Protein AF-A0A8T2P9Y1-F1 (afdb_monomer_lite)

Structure (mmCIF, N/CA/C/O backbone):
data_AF-A0A8T2P9Y1-F1
#
_entry.id   AF-A0A8T2P9Y1-F1
#
loop_
_atom_site.group_PDB
_atom_site.id
_atom_site.type_symbol
_atom_site.label_atom_id
_atom_site.label_alt_id
_atom_site.label_comp_id
_atom_site.label_asym_id
_atom_site.label_entity_id
_atom_site.label_seq_id
_atom_site.pdbx_PDB_ins_code
_atom_site.Cartn_x
_atom_site.Cartn_y
_atom_site.Cartn_z
_atom_site.occupancy
_atom_site.B_iso_or_equiv
_atom_site.auth_seq_id
_atom_site.auth_comp_id
_atom_site.auth_asym_id
_atom_site.auth_atom_id
_atom_site.pdbx_PDB_model_num
ATOM 1 N N . MET A 1 1 ? -17.406 -9.845 -26.460 1.00 36.09 1 MET A N 1
ATOM 2 C CA . MET A 1 1 ? -16.149 -9.136 -26.801 1.00 36.09 1 MET A CA 1
ATOM 3 C C . MET A 1 1 ? -15.670 -8.291 -25.608 1.00 36.09 1 MET A C 1
ATOM 5 O O . MET A 1 1 ? -15.548 -7.086 -25.748 1.00 36.09 1 MET A O 1
ATOM 9 N N . TRP A 1 2 ? -15.415 -8.880 -24.427 1.00 42.03 2 TRP A N 1
ATOM 10 C CA . TRP A 1 2 ? -15.102 -8.113 -23.194 1.00 42.03 2 TRP A CA 1
ATOM 11 C C . TRP A 1 2 ? -13.745 -8.466 -22.543 1.00 42.03 2 TRP A C 1
ATOM 13 O O . TRP A 1 2 ? -13.446 -8.001 -21.454 1.00 42.03 2 TRP A O 1
ATOM 23 N N . ASN A 1 3 ? -12.874 -9.226 -23.221 1.00 48.53 3 ASN A N 1
ATOM 24 C CA . ASN A 1 3 ? -11.595 -9.699 -22.656 1.00 48.53 3 ASN A CA 1
ATOM 25 C C . ASN A 1 3 ? -10.395 -8.737 -22.832 1.00 48.53 3 ASN A C 1
ATOM 27 O O . ASN A 1 3 ? -9.266 -9.117 -22.530 1.00 48.53 3 ASN A O 1
ATOM 31 N N . GLN A 1 4 ? -10.595 -7.502 -23.313 1.00 58.19 4 GLN A N 1
ATOM 32 C CA . GLN A 1 4 ? -9.481 -6.569 -23.568 1.00 58.19 4 GLN A CA 1
ATOM 33 C C . GLN A 1 4 ? -9.064 -5.713 -22.363 1.00 58.19 4 GLN A C 1
ATOM 35 O O . GLN A 1 4 ? -7.916 -5.284 -22.314 1.00 58.19 4 GLN A O 1
ATOM 40 N N . VAL A 1 5 ? -9.934 -5.492 -21.370 1.00 61.53 5 VAL A N 1
ATOM 41 C CA . VAL A 1 5 ? -9.634 -4.580 -20.241 1.00 61.53 5 VAL A CA 1
ATOM 42 C C . VAL A 1 5 ? -8.465 -5.045 -19.366 1.00 61.53 5 VAL A C 1
ATOM 44 O O . VAL A 1 5 ? -7.765 -4.218 -18.791 1.00 61.53 5 VAL A O 1
ATOM 47 N N . ASN A 1 6 ? -8.215 -6.356 -19.328 1.00 65.25 6 ASN A N 1
ATOM 48 C CA . ASN A 1 6 ? -7.111 -6.972 -18.589 1.00 65.25 6 ASN A CA 1
ATOM 49 C C . ASN A 1 6 ? -5.979 -7.452 -19.506 1.00 65.25 6 ASN A C 1
ATOM 51 O O . ASN A 1 6 ? -5.103 -8.179 -19.046 1.00 65.25 6 ASN A O 1
ATOM 55 N N . SER A 1 7 ? -6.005 -7.110 -20.801 1.00 64.12 7 SER A N 1
ATOM 56 C CA . SER A 1 7 ? -4.943 -7.531 -21.717 1.00 64.12 7 SER A CA 1
ATOM 57 C C . SER A 1 7 ? -3.624 -6.875 -21.294 1.00 64.12 7 SER A C 1
ATOM 59 O O . SER A 1 7 ? -3.546 -5.643 -21.306 1.00 64.12 7 SER A O 1
ATOM 61 N N . PRO A 1 8 ? -2.610 -7.662 -20.889 1.00 66.19 8 PRO A N 1
ATOM 62 C CA . PRO A 1 8 ? -1.320 -7.106 -20.523 1.00 66.19 8 PRO A CA 1
ATOM 63 C C . PRO A 1 8 ? -0.671 -6.445 -21.742 1.00 66.19 8 PRO A C 1
ATOM 65 O O . PRO A 1 8 ? -0.750 -6.963 -22.859 1.00 66.19 8 PRO A O 1
ATOM 68 N N . THR A 1 9 ? -0.008 -5.313 -21.529 1.00 65.31 9 THR A N 1
ATOM 69 C CA . THR A 1 9 ? 0.899 -4.715 -22.507 1.00 65.31 9 THR A CA 1
ATOM 70 C C . THR A 1 9 ? 2.121 -5.617 -22.709 1.00 65.31 9 THR A C 1
ATOM 72 O O . THR A 1 9 ? 2.305 -6.623 -22.017 1.00 65.31 9 THR A O 1
ATOM 75 N N . VAL A 1 10 ? 2.990 -5.251 -23.654 1.00 63.22 10 VAL A N 1
ATOM 76 C CA . VAL A 1 10 ? 4.263 -5.952 -23.908 1.00 63.22 10 VAL A CA 1
ATOM 77 C C . VAL A 1 10 ? 5.110 -6.067 -22.627 1.00 63.22 10 VAL A C 1
ATOM 79 O O . VAL A 1 10 ? 5.769 -7.083 -22.416 1.00 63.22 10 VAL A O 1
ATOM 82 N N . ASP A 1 11 ? 4.985 -5.090 -21.724 1.00 60.88 11 ASP A N 1
ATOM 83 C CA . ASP A 1 11 ? 5.666 -5.026 -20.424 1.00 60.88 11 ASP A CA 1
ATOM 84 C C . ASP A 1 11 ? 4.900 -5.730 -19.286 1.00 60.88 11 ASP A C 1
ATOM 86 O O . ASP A 1 11 ? 5.249 -5.607 -18.115 1.00 60.88 11 ASP A O 1
ATOM 90 N N . ARG A 1 12 ? 3.844 -6.488 -19.615 1.00 65.88 12 ARG A N 1
ATOM 91 C CA . ARG A 1 12 ? 2.920 -7.148 -18.673 1.00 65.88 12 ARG A CA 1
ATOM 92 C C . ARG A 1 12 ? 2.113 -6.204 -17.777 1.00 65.88 12 ARG A C 1
ATOM 94 O O . ARG A 1 12 ? 1.456 -6.667 -16.840 1.00 65.88 12 ARG A O 1
ATOM 101 N N . ASP A 1 13 ? 2.111 -4.911 -18.081 1.00 69.62 13 ASP A N 1
ATOM 102 C CA . ASP A 1 13 ? 1.284 -3.925 -17.395 1.00 69.62 13 ASP A CA 1
ATOM 103 C C . ASP A 1 13 ? -0.167 -4.014 -17.855 1.00 69.62 13 ASP A C 1
ATOM 105 O O . ASP A 1 13 ? -0.458 -4.205 -19.031 1.00 69.62 13 ASP A O 1
ATOM 109 N N . THR A 1 14 ? -1.104 -3.853 -16.928 1.00 77.69 14 THR A N 1
ATOM 110 C CA . THR A 1 14 ? -2.521 -3.731 -17.280 1.00 77.69 14 THR A CA 1
ATOM 111 C C . THR A 1 14 ? -2.867 -2.253 -17.473 1.00 77.69 14 THR A C 1
ATOM 113 O O . THR A 1 14 ? -2.232 -1.381 -16.872 1.00 77.69 14 THR A O 1
ATOM 116 N N . PRO A 1 15 ? -3.911 -1.919 -18.252 1.00 79.19 15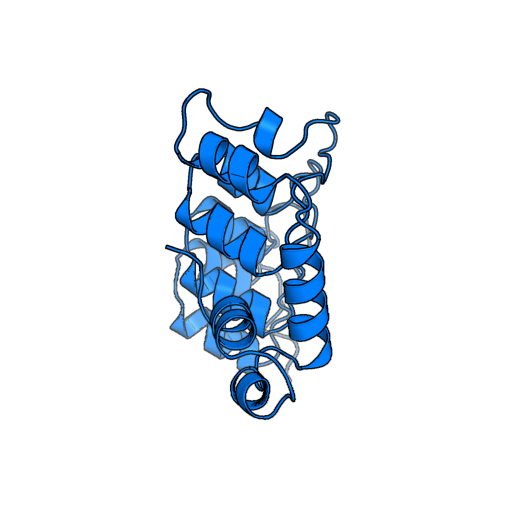 PRO A N 1
ATOM 117 C CA . PRO A 1 15 ? -4.426 -0.550 -18.310 1.00 79.19 15 PRO A CA 1
ATOM 118 C C . PRO A 1 15 ? -4.687 0.035 -16.911 1.00 79.19 15 PRO A C 1
ATOM 120 O O . PRO A 1 15 ? -4.435 1.216 -16.668 1.00 79.19 15 PRO A O 1
ATOM 123 N N . LEU A 1 16 ? -5.127 -0.816 -15.975 1.00 83.44 16 LEU A N 1
ATOM 124 C CA . LEU A 1 16 ? -5.350 -0.459 -14.579 1.00 83.44 16 LEU A CA 1
ATOM 125 C C . LEU A 1 16 ? -4.040 -0.139 -13.847 1.00 83.44 16 LEU A C 1
ATOM 127 O O . LEU A 1 16 ? -3.964 0.902 -13.197 1.00 83.44 16 LEU A O 1
ATOM 131 N N . SER A 1 17 ? -2.993 -0.963 -13.986 1.00 81.19 17 SER A N 1
ATOM 132 C CA . SER A 1 17 ? -1.695 -0.694 -13.348 1.00 81.19 17 SER A CA 1
ATOM 133 C C . SER A 1 17 ? -1.077 0.613 -13.843 1.00 81.19 17 SER A C 1
ATOM 135 O O . SER A 1 17 ? -0.566 1.391 -13.036 1.00 81.19 17 SER A O 1
ATOM 137 N N . HIS A 1 18 ? -1.211 0.921 -15.136 1.00 83.81 18 HIS A N 1
ATOM 138 C CA . HIS A 1 18 ? -0.709 2.171 -15.705 1.00 83.81 18 HIS A CA 1
ATOM 139 C C . HIS A 1 18 ? -1.507 3.398 -15.231 1.00 83.81 18 HIS A C 1
ATOM 141 O O . HIS A 1 18 ? -0.924 4.440 -14.926 1.00 83.81 18 HIS A O 1
ATOM 147 N N . ALA A 1 19 ? -2.835 3.281 -15.117 1.00 86.69 19 ALA A N 1
ATOM 148 C CA . ALA A 1 19 ? -3.678 4.336 -14.553 1.00 86.69 19 ALA A CA 1
ATOM 149 C C . ALA A 1 19 ? -3.337 4.607 -13.077 1.00 86.69 19 ALA A C 1
ATOM 151 O O . ALA A 1 19 ? -3.236 5.768 -12.673 1.00 86.69 19 ALA A O 1
ATOM 152 N N . CYS A 1 20 ? -3.088 3.549 -12.299 1.00 86.50 20 CYS A N 1
ATOM 153 C CA . CYS A 1 20 ? -2.640 3.640 -10.912 1.00 86.50 20 CYS A CA 1
ATOM 154 C C . CYS A 1 20 ? -1.254 4.275 -10.792 1.00 86.50 20 CYS A C 1
ATOM 156 O O . CYS A 1 20 ? -1.082 5.148 -9.951 1.00 86.50 20 CYS A O 1
ATOM 158 N N . ALA A 1 21 ? -0.300 3.916 -11.657 1.00 84.62 21 ALA A N 1
ATOM 159 C CA . ALA A 1 21 ? 1.046 4.496 -11.673 1.00 84.62 21 ALA A CA 1
ATOM 160 C C . ALA A 1 21 ? 1.066 5.996 -12.023 1.00 84.62 21 ALA A C 1
ATOM 162 O O . ALA A 1 21 ? 2.006 6.700 -11.659 1.00 84.62 21 ALA A O 1
ATOM 163 N N . ARG A 1 22 ? 0.048 6.493 -12.742 1.00 86.88 22 ARG A N 1
ATOM 164 C CA . ARG A 1 22 ? -0.103 7.921 -13.079 1.00 86.88 22 ARG A CA 1
ATOM 165 C C . ARG A 1 22 ? -1.071 8.682 -12.171 1.00 86.88 22 ARG A C 1
ATOM 167 O O . ARG A 1 22 ? -1.266 9.878 -12.366 1.00 86.88 22 ARG A O 1
ATOM 174 N N . GLY A 1 23 ? -1.716 8.007 -11.219 1.00 85.44 23 GLY A N 1
ATOM 175 C CA . GLY A 1 23 ? -2.674 8.633 -10.307 1.00 85.44 23 GLY A CA 1
ATOM 176 C C . GLY A 1 23 ? -3.983 9.069 -10.976 1.00 85.44 23 GLY A C 1
ATOM 177 O O . GLY A 1 23 ? -4.685 9.940 -10.462 1.00 85.44 23 GLY A O 1
ATOM 178 N N . HIS A 1 24 ? -4.330 8.492 -12.130 1.00 89.81 24 HIS A N 1
ATOM 179 C CA . HIS A 1 24 ? -5.531 8.852 -12.882 1.00 89.81 24 HIS A CA 1
ATOM 180 C C . HIS A 1 24 ? -6.783 8.206 -12.270 1.00 89.81 24 HIS A C 1
ATOM 182 O O . HIS A 1 24 ? -7.314 7.233 -12.806 1.00 89.81 24 HIS A O 1
ATOM 188 N N . LEU A 1 25 ? -7.283 8.768 -11.165 1.00 87.75 25 LEU A N 1
ATOM 189 C CA . LEU A 1 25 ? -8.426 8.230 -10.414 1.00 87.75 25 LEU A CA 1
ATOM 190 C C . LEU A 1 25 ? -9.642 7.918 -11.300 1.00 87.75 25 LEU A C 1
ATOM 192 O O . LEU A 1 25 ? -10.195 6.829 -11.204 1.00 87.75 25 LEU A O 1
ATOM 196 N N . ASN A 1 26 ? -10.023 8.834 -12.196 1.00 87.50 26 ASN A N 1
ATOM 197 C CA . ASN A 1 26 ? -11.172 8.636 -13.089 1.00 87.50 26 ASN A CA 1
ATOM 198 C C . ASN A 1 26 ? -10.977 7.448 -14.041 1.00 87.50 26 ASN A C 1
ATOM 200 O O . ASN A 1 26 ? -11.932 6.758 -14.373 1.00 87.50 26 ASN A O 1
ATOM 204 N N . CYS A 1 27 ? -9.743 7.196 -14.484 1.00 85.88 27 CYS A N 1
ATOM 205 C CA . CYS A 1 27 ? -9.442 6.028 -15.306 1.00 85.88 27 CYS A CA 1
ATOM 206 C C . CYS A 1 27 ? -9.493 4.749 -14.465 1.00 85.88 27 CYS A C 1
ATOM 208 O O . CYS A 1 27 ? -10.038 3.753 -14.924 1.00 85.88 27 CYS A O 1
ATOM 210 N N . VAL A 1 28 ? -8.969 4.783 -13.236 1.00 85.69 28 VAL A N 1
ATOM 211 C CA . VAL A 1 28 ? -9.001 3.648 -12.300 1.00 85.69 28 VAL A CA 1
ATOM 212 C C . VAL A 1 28 ? -10.441 3.238 -11.994 1.00 85.69 28 VAL A C 1
ATOM 214 O O . VAL A 1 28 ? -10.781 2.067 -12.135 1.00 85.69 28 VAL A O 1
ATOM 217 N N . THR A 1 29 ? -11.311 4.186 -11.641 1.00 85.75 29 THR A N 1
ATOM 218 C CA . THR A 1 29 ? -12.720 3.895 -11.334 1.00 85.75 29 THR A CA 1
ATOM 219 C C . THR A 1 29 ? -13.463 3.337 -12.542 1.00 85.75 29 THR A C 1
ATOM 221 O O . THR A 1 29 ? -14.177 2.347 -12.408 1.00 85.75 29 THR A O 1
ATOM 224 N N . LEU A 1 30 ? -13.254 3.917 -13.725 1.00 85.44 30 LEU A N 1
ATOM 225 C CA . LEU A 1 30 ? -13.903 3.481 -14.960 1.00 85.44 30 LEU A CA 1
ATOM 226 C C . LEU A 1 30 ? -13.427 2.078 -15.374 1.00 85.44 30 LEU A C 1
ATOM 228 O O . LEU A 1 30 ? -14.238 1.224 -15.719 1.00 85.44 30 LEU A O 1
ATOM 232 N N . LEU A 1 31 ? -12.129 1.791 -15.261 1.00 84.44 31 LEU A N 1
ATOM 233 C CA . LEU A 1 31 ? -11.584 0.459 -15.535 1.00 84.44 31 LEU A CA 1
ATOM 234 C C . LEU A 1 31 ? -12.141 -0.593 -14.567 1.00 84.44 31 LEU A C 1
ATOM 236 O O . LEU A 1 31 ? -12.561 -1.659 -15.013 1.00 84.44 31 LEU A O 1
ATOM 240 N N . LEU A 1 32 ? -12.212 -0.285 -13.269 1.00 82.81 32 LEU A N 1
ATOM 241 C CA . LEU A 1 32 ? -12.792 -1.184 -12.265 1.00 82.81 32 LEU A CA 1
ATOM 242 C C . LEU A 1 32 ? -14.288 -1.437 -12.525 1.00 82.81 32 LEU A C 1
ATOM 244 O O . LEU A 1 32 ? -14.730 -2.582 -12.477 1.00 82.81 32 LEU A O 1
ATOM 248 N N . GLN A 1 33 ? -15.054 -0.404 -12.899 1.00 83.06 33 GLN A N 1
ATOM 249 C CA . GLN A 1 33 ? -16.468 -0.537 -13.286 1.00 83.06 33 GLN A CA 1
ATOM 250 C C . GLN A 1 33 ? -16.673 -1.439 -14.511 1.00 83.06 33 GLN A C 1
ATOM 252 O O . GLN A 1 33 ? -17.675 -2.146 -14.597 1.00 83.06 33 GLN A O 1
ATOM 257 N N . HIS A 1 34 ? -15.722 -1.443 -15.445 1.00 81.19 34 HIS A N 1
ATOM 258 C CA . HIS A 1 34 ? -15.753 -2.280 -16.644 1.00 81.19 34 HIS A CA 1
ATOM 259 C C . HIS A 1 34 ? -15.124 -3.673 -16.450 1.00 81.19 34 HIS A C 1
ATOM 261 O O . HIS A 1 34 ? -14.871 -4.374 -17.431 1.00 81.19 34 HIS A O 1
ATOM 267 N N . GLY A 1 35 ? -14.906 -4.105 -15.202 1.00 74.12 35 GLY A N 1
ATOM 268 C CA . GLY A 1 35 ? -14.446 -5.459 -14.882 1.00 74.12 35 GLY A CA 1
ATOM 269 C C . GLY A 1 35 ? -12.930 -5.647 -14.950 1.00 74.12 35 GLY A C 1
ATOM 270 O O . GLY A 1 35 ? -12.459 -6.780 -15.099 1.00 74.12 35 GLY A O 1
ATOM 271 N N . ALA A 1 36 ? -12.150 -4.565 -14.854 1.00 77.12 36 ALA A N 1
ATOM 272 C CA . ALA A 1 36 ? -10.715 -4.693 -14.642 1.00 77.12 36 ALA A CA 1
ATOM 273 C C . ALA A 1 36 ? -10.449 -5.377 -13.298 1.00 77.12 36 ALA A C 1
ATOM 275 O O . ALA A 1 36 ? -11.049 -5.031 -12.279 1.00 77.12 36 ALA A O 1
ATOM 276 N N . THR A 1 37 ? -9.547 -6.354 -13.284 1.00 73.56 37 THR A N 1
ATOM 277 C CA . THR A 1 37 ? -9.216 -7.059 -12.049 1.00 73.56 37 THR A CA 1
ATOM 278 C C . THR A 1 37 ? -8.331 -6.170 -11.176 1.00 73.56 37 THR A C 1
ATOM 280 O O . THR A 1 37 ? -7.247 -5.794 -11.623 1.00 73.56 37 THR A O 1
ATOM 283 N N . PRO A 1 38 ? -8.722 -5.866 -9.923 1.00 69.06 38 PRO A N 1
ATOM 284 C CA . PRO A 1 38 ? -7.890 -5.077 -9.009 1.00 69.06 38 PRO A CA 1
ATOM 285 C C . PRO A 1 38 ? -6.609 -5.819 -8.596 1.00 69.06 38 PRO A C 1
ATOM 287 O O . PRO A 1 38 ? -5.647 -5.210 -8.130 1.00 69.06 38 PRO A O 1
ATOM 290 N N . HIS A 1 39 ? -6.597 -7.138 -8.791 1.00 67.75 39 HIS A N 1
ATOM 291 C CA . HIS A 1 39 ? -5.462 -8.012 -8.555 1.00 67.75 39 HIS A CA 1
ATOM 292 C C . HIS A 1 39 ? -4.476 -7.923 -9.725 1.00 67.75 39 HIS A C 1
ATOM 294 O O . HIS A 1 39 ? -4.846 -8.113 -10.885 1.00 67.75 39 HIS A O 1
ATOM 300 N N . GLY A 1 40 ? -3.214 -7.631 -9.410 1.00 60.22 40 GLY A N 1
ATOM 301 C CA . GLY A 1 40 ? -2.117 -7.655 -10.371 1.00 60.22 40 GLY A CA 1
ATOM 302 C C . GLY A 1 40 ? -1.824 -9.056 -10.889 1.00 60.22 40 GLY A C 1
ATOM 303 O O . GLY A 1 40 ? -1.999 -10.043 -10.180 1.00 60.22 40 GLY A O 1
ATOM 304 N N . THR A 1 41 ? -1.329 -9.142 -12.120 1.00 58.91 41 THR A N 1
ATOM 305 C CA . THR A 1 41 ? -0.943 -10.415 -12.738 1.00 58.91 41 THR A CA 1
ATOM 306 C C . THR A 1 41 ? 0.470 -10.855 -12.338 1.00 58.91 41 THR A C 1
ATOM 308 O O . THR A 1 41 ? 0.709 -12.059 -12.282 1.00 58.91 41 THR A O 1
ATOM 311 N N . THR A 1 42 ? 1.393 -9.927 -12.019 1.00 53.38 42 THR A N 1
ATOM 312 C CA . THR A 1 42 ? 2.772 -10.232 -11.572 1.00 53.38 42 THR A CA 1
ATOM 313 C C . THR A 1 42 ? 3.458 -9.095 -10.789 1.00 53.38 42 THR A C 1
ATOM 315 O O . THR A 1 42 ? 3.226 -7.920 -11.043 1.00 53.38 42 THR A O 1
ATOM 318 N N . ASP A 1 43 ? 4.370 -9.473 -9.890 1.00 55.34 43 ASP A N 1
ATOM 319 C CA . ASP A 1 43 ? 5.541 -8.779 -9.313 1.00 55.34 43 ASP A CA 1
ATOM 320 C C . ASP A 1 43 ? 5.514 -7.245 -9.137 1.00 55.34 43 ASP A C 1
ATOM 322 O O . ASP A 1 43 ? 5.456 -6.776 -8.006 1.00 55.34 43 ASP A O 1
ATOM 326 N N . TYR A 1 44 ? 5.591 -6.467 -10.223 1.00 55.25 44 TYR A N 1
ATOM 327 C CA . TYR A 1 44 ? 5.643 -4.991 -10.228 1.00 55.25 44 TYR A CA 1
ATOM 328 C C . TYR A 1 44 ? 4.502 -4.347 -11.023 1.00 55.25 44 TYR A C 1
ATOM 330 O O . TYR A 1 44 ? 4.387 -3.127 -11.074 1.00 55.25 44 TYR A O 1
ATOM 338 N N . THR A 1 45 ? 3.632 -5.152 -11.623 1.00 62.50 45 THR A N 1
ATOM 339 C CA . THR A 1 45 ? 2.484 -4.696 -12.413 1.00 62.50 45 THR A CA 1
ATOM 340 C C . THR A 1 45 ? 1.205 -4.684 -11.579 1.00 62.50 45 THR A C 1
ATOM 342 O O . THR A 1 45 ? 0.115 -4.446 -12.096 1.00 62.50 45 THR A O 1
ATOM 345 N N . SER A 1 46 ? 1.319 -4.924 -10.266 1.00 78.06 46 SER A N 1
ATOM 346 C CA . SER A 1 46 ? 0.178 -4.861 -9.364 1.00 78.06 46 SER A CA 1
ATOM 347 C C . SER A 1 46 ? -0.312 -3.420 -9.208 1.00 78.06 46 SER A C 1
ATOM 349 O O . SER A 1 46 ? 0.467 -2.557 -8.786 1.00 78.06 46 SER A O 1
ATOM 351 N N . PRO A 1 47 ? -1.593 -3.135 -9.516 1.00 81.38 47 PRO A N 1
ATOM 352 C CA . PRO A 1 47 ? -2.149 -1.789 -9.415 1.00 81.38 47 PRO A CA 1
ATOM 353 C C . PRO A 1 47 ? -1.965 -1.169 -8.026 1.00 81.38 47 PRO A C 1
ATOM 355 O O . PRO A 1 47 ? -1.648 0.016 -7.919 1.00 81.38 47 PRO A O 1
ATOM 358 N N . ILE A 1 48 ? -2.098 -1.977 -6.965 1.00 85.62 48 ILE A N 1
ATOM 359 C CA . ILE A 1 48 ? -1.973 -1.514 -5.578 1.00 85.62 48 ILE A CA 1
ATOM 360 C C . ILE A 1 48 ? -0.530 -1.122 -5.233 1.00 85.62 48 ILE A C 1
ATOM 362 O O . ILE A 1 48 ? -0.310 -0.086 -4.609 1.00 85.62 48 ILE A O 1
ATOM 366 N N . HIS A 1 49 ? 0.462 -1.883 -5.710 1.00 85.12 49 HIS A N 1
ATOM 367 C CA . HIS A 1 49 ? 1.880 -1.562 -5.523 1.00 85.12 49 HIS A CA 1
ATOM 368 C C . HIS A 1 49 ? 2.305 -0.355 -6.353 1.00 85.12 49 HIS A C 1
ATOM 370 O O . HIS A 1 49 ? 3.069 0.462 -5.857 1.00 85.12 49 HIS A O 1
ATOM 376 N N . GLN A 1 50 ? 1.791 -0.199 -7.576 1.00 85.69 50 GLN A N 1
ATOM 377 C CA . GLN A 1 50 ? 2.057 0.980 -8.409 1.00 85.69 50 GLN A CA 1
ATOM 378 C C . GLN A 1 50 ? 1.465 2.255 -7.796 1.00 85.69 50 GLN A C 1
ATOM 380 O O . GLN A 1 50 ? 2.145 3.279 -7.715 1.00 85.69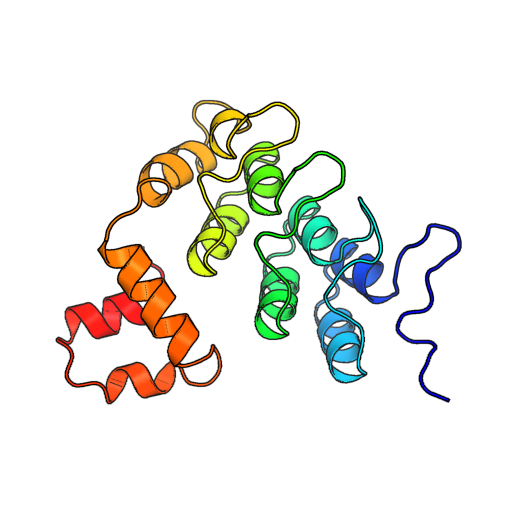 50 GLN A O 1
ATOM 385 N N . ALA A 1 51 ? 0.228 2.185 -7.293 1.00 87.31 51 ALA A N 1
ATOM 386 C CA . ALA A 1 51 ? -0.382 3.292 -6.562 1.00 87.31 51 ALA A CA 1
ATOM 387 C C . ALA A 1 51 ? 0.405 3.626 -5.281 1.00 87.31 51 ALA A C 1
ATOM 389 O O . ALA A 1 51 ? 0.662 4.800 -5.018 1.00 87.31 51 ALA A O 1
ATOM 390 N N . ALA A 1 52 ? 0.835 2.611 -4.522 1.00 86.94 52 ALA A N 1
ATOM 391 C CA . ALA A 1 52 ? 1.637 2.780 -3.309 1.00 86.94 52 ALA A CA 1
ATOM 392 C C . ALA A 1 52 ? 3.021 3.380 -3.608 1.00 86.94 52 ALA A C 1
ATOM 394 O O . ALA A 1 52 ? 3.430 4.348 -2.978 1.00 86.94 52 ALA A O 1
ATOM 395 N N . ALA A 1 53 ? 3.723 2.874 -4.623 1.00 85.69 53 ALA A N 1
ATOM 396 C CA . ALA A 1 53 ? 5.056 3.343 -4.993 1.00 85.69 53 ALA A CA 1
ATOM 397 C C . ALA A 1 53 ? 5.078 4.825 -5.403 1.00 85.69 53 ALA A C 1
ATOM 399 O O . ALA A 1 53 ? 6.101 5.498 -5.287 1.00 85.69 53 ALA A O 1
ATOM 400 N N . LYS A 1 54 ? 3.946 5.340 -5.889 1.00 86.44 54 LYS A N 1
ATOM 401 C CA . LYS A 1 54 ? 3.779 6.735 -6.310 1.00 86.44 54 LYS A CA 1
ATOM 402 C C . LYS A 1 54 ? 3.024 7.600 -5.296 1.00 86.44 54 LYS A C 1
ATOM 404 O O . LYS A 1 54 ? 2.849 8.789 -5.543 1.00 86.44 54 LYS A O 1
ATOM 409 N N . GLY A 1 55 ? 2.589 7.033 -4.168 1.00 83.75 55 GLY A N 1
ATOM 410 C CA . GLY A 1 55 ? 1.835 7.748 -3.133 1.00 83.75 55 GLY A CA 1
ATOM 411 C C . GLY A 1 55 ? 0.435 8.190 -3.562 1.00 83.75 55 GLY A C 1
ATOM 412 O O . GLY A 1 55 ? -0.122 9.142 -3.021 1.00 83.75 55 GLY A O 1
ATOM 413 N N . HIS A 1 56 ? -0.165 7.518 -4.544 1.00 89.06 56 HIS A N 1
ATOM 414 C CA . HIS A 1 56 ? -1.498 7.842 -5.048 1.00 89.06 56 HIS A CA 1
ATOM 415 C C . HIS A 1 56 ? -2.595 7.232 -4.163 1.00 89.06 56 HIS A C 1
ATOM 417 O O . HIS A 1 56 ? -3.315 6.320 -4.572 1.00 89.06 56 HIS A O 1
ATOM 423 N N . THR A 1 57 ? -2.742 7.770 -2.949 1.00 84.50 57 THR A N 1
ATOM 424 C CA . THR A 1 57 ? -3.665 7.277 -1.908 1.00 84.50 57 THR A CA 1
ATOM 425 C C . THR A 1 57 ? -5.106 7.132 -2.395 1.00 84.50 57 THR A C 1
ATOM 427 O O . THR A 1 57 ? -5.701 6.080 -2.199 1.00 84.50 57 THR A O 1
ATOM 430 N N . LYS A 1 58 ? -5.638 8.109 -3.142 1.00 87.44 58 LYS A N 1
ATOM 431 C CA . LYS A 1 58 ? -7.000 8.045 -3.714 1.00 87.44 58 LYS A CA 1
ATOM 432 C C . LYS A 1 58 ? -7.207 6.873 -4.678 1.00 87.44 58 LYS A C 1
ATOM 434 O O . LYS A 1 58 ? -8.276 6.273 -4.710 1.00 87.44 58 LYS A O 1
ATOM 439 N N . CYS A 1 59 ? -6.197 6.556 -5.494 1.00 87.06 59 CYS A N 1
ATOM 440 C CA . CYS A 1 59 ? -6.270 5.401 -6.393 1.00 87.06 59 CYS A CA 1
ATOM 441 C C . CYS A 1 59 ? -6.241 4.098 -5.592 1.00 87.06 59 CYS A C 1
ATOM 443 O O . CYS A 1 59 ? -6.922 3.142 -5.948 1.00 87.06 59 CYS A O 1
ATOM 445 N N . LEU A 1 60 ? -5.477 4.074 -4.501 1.00 86.31 60 LEU A N 1
ATOM 446 C CA . LEU A 1 60 ? -5.380 2.918 -3.626 1.00 86.31 60 LEU A CA 1
ATOM 447 C C . LEU A 1 60 ? -6.682 2.686 -2.849 1.00 86.31 60 LEU A C 1
ATOM 449 O O . LEU A 1 60 ? -7.165 1.562 -2.825 1.00 86.31 60 LEU A O 1
ATOM 453 N N . GLU A 1 61 ? -7.315 3.738 -2.329 1.00 85.31 61 GLU A N 1
ATOM 454 C CA . GLU A 1 61 ? -8.653 3.654 -1.727 1.00 85.31 61 GLU A CA 1
ATOM 455 C C . GLU A 1 61 ? -9.676 3.067 -2.704 1.00 85.31 61 GLU A C 1
ATOM 457 O O . GLU A 1 61 ? -10.421 2.158 -2.342 1.00 85.31 61 GLU A O 1
ATOM 462 N N . ALA A 1 62 ? -9.684 3.529 -3.960 1.00 85.88 62 ALA A N 1
ATOM 463 C CA . ALA A 1 62 ? -10.579 2.998 -4.985 1.00 85.88 62 ALA A CA 1
ATOM 464 C C . ALA A 1 62 ? -10.326 1.505 -5.264 1.00 85.88 62 ALA A C 1
ATOM 466 O O . ALA A 1 62 ? -11.276 0.735 -5.399 1.00 85.88 62 ALA A O 1
ATOM 467 N N . LEU A 1 63 ? -9.060 1.077 -5.311 1.00 85.50 63 LEU A N 1
ATOM 468 C CA . LEU A 1 63 ? -8.698 -0.334 -5.470 1.00 85.50 63 LEU A CA 1
ATOM 469 C C . LEU A 1 63 ? -9.178 -1.178 -4.283 1.00 85.50 63 LEU A C 1
ATOM 471 O O . LEU A 1 63 ? -9.789 -2.226 -4.484 1.00 85.50 63 LEU A O 1
ATOM 475 N N . VAL A 1 64 ? -8.946 -0.717 -3.053 1.00 84.12 64 VAL A N 1
ATOM 476 C CA . VAL A 1 64 ? -9.336 -1.436 -1.830 1.00 84.12 64 VAL A CA 1
ATOM 477 C C . VAL A 1 64 ? -10.856 -1.526 -1.695 1.00 84.12 64 VAL A C 1
ATOM 479 O O . VAL A 1 64 ? -11.382 -2.583 -1.356 1.00 84.12 64 VAL A O 1
ATOM 482 N N . GLN A 1 65 ? -11.585 -0.463 -2.043 1.00 82.88 65 GLN A N 1
ATOM 483 C CA . GLN A 1 65 ? -13.052 -0.479 -2.099 1.00 82.88 65 GLN A CA 1
ATOM 484 C C . 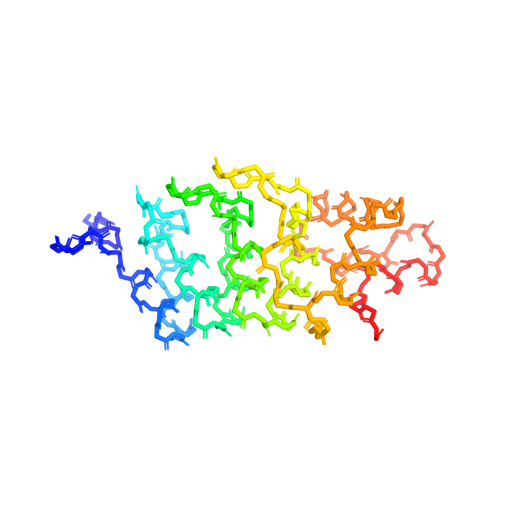GLN A 1 65 ? -13.596 -1.496 -3.109 1.00 82.88 65 GLN A C 1
ATOM 486 O O . GLN A 1 65 ? -14.667 -2.059 -2.893 1.00 82.88 65 GLN A O 1
ATOM 491 N N . GLN A 1 66 ? -12.856 -1.752 -4.189 1.00 80.69 66 GLN A N 1
ATOM 492 C CA . GLN A 1 66 ? -13.186 -2.757 -5.203 1.00 80.69 66 GLN A CA 1
ATOM 493 C C . GLN A 1 66 ? -12.620 -4.150 -4.875 1.00 80.69 66 GLN A C 1
ATOM 495 O O . GLN A 1 66 ? -12.629 -5.040 -5.722 1.00 80.69 66 GLN A O 1
ATOM 500 N N . GLY A 1 67 ? -12.149 -4.362 -3.642 1.00 77.69 67 GLY A N 1
ATOM 501 C CA . GLY A 1 67 ? -11.712 -5.667 -3.151 1.00 77.69 67 GLY A CA 1
ATOM 502 C C . GLY A 1 67 ? -10.263 -6.022 -3.482 1.00 77.69 67 GLY A C 1
ATOM 503 O O . GLY A 1 67 ? -9.932 -7.205 -3.501 1.00 77.69 67 GLY A O 1
ATOM 504 N N . ALA A 1 68 ? -9.398 -5.039 -3.753 1.00 82.38 68 ALA A N 1
ATOM 505 C CA . ALA A 1 68 ? -7.959 -5.286 -3.814 1.00 82.38 68 ALA A CA 1
ATOM 506 C C . ALA A 1 68 ? -7.427 -5.751 -2.451 1.00 82.38 68 ALA A C 1
ATOM 508 O O . ALA A 1 68 ? -7.736 -5.158 -1.415 1.00 82.38 68 ALA A O 1
ATOM 509 N N . ASP A 1 69 ? -6.576 -6.774 -2.462 1.00 82.50 69 ASP A N 1
ATOM 510 C CA . ASP A 1 69 ? -5.907 -7.248 -1.255 1.00 82.50 69 ASP A CA 1
ATOM 511 C C . ASP A 1 69 ? -4.806 -6.270 -0.803 1.00 82.50 69 ASP A C 1
ATOM 513 O O . ASP A 1 69 ? -3.761 -6.126 -1.443 1.00 82.50 69 ASP A O 1
ATOM 517 N N . VAL A 1 70 ? -5.032 -5.614 0.339 1.00 83.62 70 VAL A N 1
ATOM 518 C CA . VAL A 1 70 ? -4.076 -4.697 0.990 1.00 83.62 70 VAL A CA 1
ATOM 519 C C . VAL A 1 70 ? -2.811 -5.387 1.499 1.00 83.62 70 VAL A C 1
ATOM 521 O O . VAL A 1 70 ? -1.813 -4.717 1.759 1.00 83.62 70 VAL A O 1
ATOM 524 N N . ASN A 1 71 ? -2.841 -6.713 1.637 1.00 83.56 71 ASN A N 1
ATOM 525 C CA . ASN A 1 71 ? -1.721 -7.538 2.077 1.00 83.56 71 ASN A CA 1
ATOM 526 C C . ASN A 1 71 ? -1.050 -8.281 0.919 1.00 83.56 71 ASN A C 1
ATOM 528 O O . ASN A 1 71 ? -0.226 -9.161 1.161 1.00 83.56 71 ASN A O 1
ATOM 532 N N . PHE A 1 72 ? -1.378 -7.938 -0.329 1.00 83.69 72 PHE A N 1
ATOM 533 C CA . PHE A 1 72 ? -0.798 -8.596 -1.489 1.00 83.69 72 PHE A CA 1
ATOM 534 C C . PHE A 1 72 ? 0.732 -8.464 -1.480 1.00 83.69 72 PHE A C 1
ATOM 536 O O . PHE A 1 72 ? 1.266 -7.361 -1.405 1.00 83.69 72 PHE A O 1
ATOM 543 N N . HIS A 1 73 ? 1.458 -9.575 -1.567 1.00 81.81 73 HIS A N 1
ATOM 544 C CA . HIS A 1 73 ? 2.921 -9.557 -1.562 1.00 81.81 73 HIS A CA 1
ATOM 545 C C . HIS A 1 73 ? 3.443 -9.475 -2.999 1.00 81.81 73 HIS A C 1
ATOM 547 O O . HIS A 1 73 ? 2.998 -10.221 -3.872 1.00 81.81 73 HIS A O 1
ATOM 553 N N . CYS A 1 74 ? 4.399 -8.581 -3.257 1.00 79.31 74 CYS A N 1
ATOM 554 C CA . CYS A 1 74 ? 5.153 -8.601 -4.508 1.00 79.31 74 CYS A CA 1
ATOM 555 C C . CYS A 1 74 ? 6.177 -9.753 -4.494 1.00 79.31 74 CYS A C 1
ATOM 557 O O . CYS A 1 74 ? 6.373 -10.418 -3.476 1.00 79.31 74 CYS A O 1
ATOM 559 N N . LYS A 1 75 ? 6.896 -9.978 -5.601 1.00 71.62 75 LYS A N 1
ATOM 560 C CA . LYS A 1 75 ? 7.911 -11.049 -5.680 1.00 71.62 75 LYS A CA 1
ATOM 561 C C . LYS A 1 75 ? 9.066 -10.904 -4.683 1.00 71.62 75 LYS A C 1
ATOM 563 O O . LYS A 1 75 ? 9.687 -11.899 -4.334 1.00 71.62 75 LYS A O 1
ATOM 568 N N . GLY A 1 76 ? 9.340 -9.681 -4.226 1.00 69.62 76 GLY A N 1
ATOM 569 C CA . GLY A 1 76 ? 10.293 -9.403 -3.146 1.00 69.62 76 GLY A CA 1
ATOM 570 C C . GLY A 1 76 ? 9.740 -9.680 -1.743 1.00 69.62 76 GLY A C 1
ATOM 571 O O . GLY A 1 76 ? 10.442 -9.483 -0.756 1.00 69.62 76 GLY A O 1
ATOM 572 N N . GLY A 1 77 ? 8.490 -10.133 -1.630 1.00 78.69 77 GLY A N 1
ATOM 573 C CA . GLY A 1 77 ? 7.778 -10.268 -0.362 1.00 78.69 77 GLY A CA 1
ATOM 574 C C . GLY A 1 77 ? 7.273 -8.937 0.191 1.00 78.69 77 GLY A C 1
ATOM 575 O O . GLY A 1 77 ? 6.694 -8.916 1.269 1.00 78.69 77 GLY A O 1
ATOM 576 N N . ASP A 1 78 ? 7.442 -7.826 -0.530 1.00 84.56 78 ASP A N 1
ATOM 577 C CA . ASP A 1 78 ? 6.969 -6.533 -0.049 1.00 84.56 78 ASP A CA 1
ATOM 578 C C . ASP A 1 78 ? 5.448 -6.443 -0.182 1.00 84.56 78 ASP A C 1
ATOM 580 O O . ASP A 1 78 ? 4.877 -6.531 -1.276 1.00 84.56 78 ASP A O 1
ATOM 584 N N . SER A 1 79 ? 4.782 -6.205 0.941 1.00 88.62 79 SER A N 1
ATOM 585 C CA . SER A 1 79 ? 3.393 -5.740 0.950 1.00 88.62 79 SER A CA 1
ATOM 586 C C . SER A 1 79 ? 3.319 -4.247 0.582 1.00 88.62 79 SER A C 1
ATOM 588 O O . SER A 1 79 ? 4.324 -3.535 0.684 1.00 88.62 79 SER A O 1
ATOM 590 N N . PRO A 1 80 ? 2.142 -3.708 0.211 1.00 87.88 80 PRO A N 1
ATOM 591 C CA . PRO A 1 80 ? 1.954 -2.269 0.029 1.00 87.88 80 PRO A CA 1
ATOM 592 C C . PRO A 1 80 ? 2.447 -1.448 1.227 1.00 87.88 80 PRO A C 1
ATOM 594 O O . PRO A 1 80 ? 2.971 -0.348 1.055 1.00 87.88 80 PRO A O 1
ATOM 597 N N . LEU A 1 81 ? 2.346 -2.011 2.438 1.00 88.88 81 LEU A N 1
ATOM 598 C CA . LEU A 1 81 ? 2.819 -1.380 3.666 1.00 88.88 81 LEU A CA 1
ATOM 599 C C . LEU A 1 81 ? 4.351 -1.297 3.727 1.00 88.88 81 LEU A C 1
ATOM 601 O O . LEU A 1 81 ? 4.869 -0.264 4.138 1.00 88.88 81 LEU A O 1
ATOM 605 N N . HIS A 1 82 ? 5.078 -2.317 3.254 1.00 88.81 82 HIS A N 1
ATOM 606 C CA . HIS A 1 82 ? 6.541 -2.254 3.104 1.00 88.81 82 HIS A CA 1
ATOM 607 C C . HIS A 1 82 ? 6.966 -1.171 2.107 1.00 88.81 82 HIS A C 1
ATOM 609 O O . HIS A 1 82 ? 7.974 -0.498 2.318 1.00 88.81 82 HIS A O 1
ATOM 615 N N . VAL A 1 83 ? 6.206 -0.990 1.020 1.00 88.31 83 VAL A N 1
ATOM 616 C CA . VAL A 1 83 ? 6.479 0.059 0.026 1.00 88.31 83 VAL A CA 1
ATOM 617 C C . VAL A 1 83 ? 6.281 1.442 0.642 1.00 88.31 83 VAL A C 1
ATOM 619 O O . VAL A 1 83 ? 7.186 2.271 0.573 1.00 88.31 83 VAL A O 1
ATOM 622 N N . GLY A 1 84 ? 5.141 1.684 1.297 1.00 88.25 84 GLY A N 1
ATOM 623 C CA .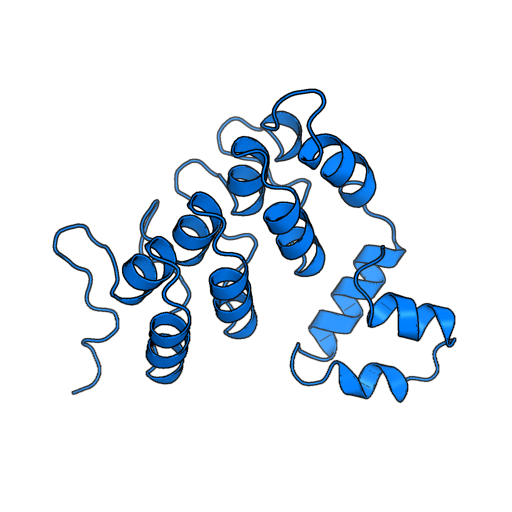 GLY A 1 84 ? 4.873 2.971 1.945 1.00 88.25 84 GLY A CA 1
ATOM 624 C C . GLY A 1 84 ? 5.849 3.296 3.075 1.00 88.25 84 GLY A C 1
ATOM 625 O O . GLY A 1 84 ? 6.297 4.436 3.189 1.00 88.25 84 GLY A O 1
ATOM 626 N N . ALA A 1 85 ? 6.242 2.281 3.848 1.00 88.50 85 ALA A N 1
ATOM 627 C CA . ALA A 1 85 ? 7.256 2.387 4.888 1.00 88.50 85 ALA A CA 1
ATOM 628 C C . ALA A 1 85 ? 8.624 2.809 4.328 1.00 88.50 85 ALA A C 1
ATOM 630 O O . ALA A 1 85 ? 9.208 3.796 4.771 1.00 88.50 85 ALA A O 1
ATOM 631 N N . ARG A 1 86 ? 9.110 2.108 3.301 1.00 87.25 86 ARG A N 1
ATOM 632 C CA . ARG A 1 86 ? 10.415 2.374 2.675 1.00 87.25 86 ARG A CA 1
ATOM 633 C C . ARG A 1 86 ? 10.485 3.736 2.002 1.00 87.25 86 ARG A C 1
ATOM 635 O O . ARG A 1 86 ? 11.530 4.377 2.008 1.00 87.25 86 ARG A O 1
ATOM 642 N N . LEU A 1 87 ? 9.372 4.175 1.419 1.00 86.69 87 LEU A N 1
ATOM 643 C CA . LEU A 1 87 ? 9.262 5.486 0.783 1.00 86.69 87 LEU A CA 1
ATOM 644 C C . LEU A 1 87 ? 9.000 6.621 1.780 1.00 86.69 87 LEU A C 1
ATOM 646 O O . LEU A 1 87 ? 8.973 7.777 1.366 1.00 86.69 87 LEU A O 1
ATOM 650 N N . GLY A 1 88 ? 8.808 6.318 3.068 1.00 87.50 88 GLY A N 1
ATOM 651 C CA . GLY A 1 88 ? 8.583 7.329 4.096 1.00 87.50 88 GLY A CA 1
ATOM 652 C C . GLY A 1 88 ? 7.281 8.111 3.906 1.00 87.50 88 GLY A C 1
ATOM 653 O O . GLY A 1 88 ? 7.257 9.303 4.193 1.00 87.50 88 GLY A O 1
ATOM 654 N N . GLN A 1 89 ? 6.215 7.470 3.414 1.00 88.06 89 GLN A N 1
ATOM 655 C CA . GLN A 1 89 ? 4.921 8.104 3.127 1.00 88.06 89 GLN A CA 1
ATOM 656 C C . GLN A 1 89 ? 3.897 7.852 4.255 1.00 88.06 89 GLN A C 1
ATOM 658 O O . GLN A 1 89 ? 3.224 6.814 4.242 1.00 88.06 89 GLN A O 1
ATOM 663 N N . PRO A 1 90 ? 3.751 8.757 5.244 1.00 85.56 90 PRO A N 1
ATOM 664 C CA . PRO A 1 90 ? 2.893 8.526 6.408 1.00 85.56 90 PRO A CA 1
ATOM 665 C C . PRO A 1 90 ? 1.410 8.431 6.049 1.00 85.56 90 PRO A C 1
ATOM 667 O O . PRO A 1 90 ? 0.718 7.584 6.605 1.00 85.56 90 PRO A O 1
ATOM 670 N N . GLU A 1 91 ? 0.924 9.207 5.079 1.00 87.00 91 GLU A N 1
ATOM 671 C CA . GLU A 1 91 ? -0.479 9.176 4.647 1.00 87.00 91 GLU A CA 1
ATOM 672 C C . GLU A 1 91 ? -0.849 7.821 4.030 1.00 87.00 91 GLU A C 1
ATOM 674 O O . GLU A 1 91 ? -1.915 7.266 4.297 1.00 87.00 91 GLU A O 1
ATOM 679 N N . LEU A 1 92 ? 0.059 7.259 3.227 1.00 87.19 92 LEU A N 1
ATOM 680 C CA . LEU A 1 92 ? -0.109 5.943 2.619 1.00 87.19 92 LEU A CA 1
ATOM 681 C C . LEU A 1 92 ? -0.119 4.840 3.684 1.00 87.19 92 LEU A C 1
ATOM 683 O O . LEU A 1 92 ? -0.985 3.967 3.661 1.00 87.19 92 LEU A O 1
ATOM 687 N N . VAL A 1 93 ? 0.828 4.889 4.623 1.00 87.81 93 VAL A N 1
ATOM 688 C CA . VAL A 1 93 ? 0.923 3.930 5.732 1.00 87.81 93 VAL A CA 1
ATOM 689 C C . VAL A 1 93 ? -0.327 3.997 6.616 1.00 87.81 93 VAL A C 1
ATOM 691 O O . VAL A 1 93 ? -0.888 2.953 6.946 1.00 87.81 93 VAL A O 1
ATOM 694 N N . ALA A 1 94 ? -0.802 5.199 6.957 1.00 85.06 94 ALA A N 1
ATOM 695 C CA . ALA A 1 94 ? -2.012 5.401 7.752 1.00 85.06 94 ALA A CA 1
ATOM 696 C C . ALA A 1 94 ? -3.231 4.739 7.104 1.00 85.06 94 ALA A C 1
ATOM 698 O O . ALA A 1 94 ? -3.919 3.941 7.741 1.00 85.06 94 ALA A O 1
ATOM 699 N N . MET A 1 95 ? -3.451 5.026 5.819 1.00 85.00 95 MET A N 1
ATOM 700 C CA . MET A 1 95 ? -4.574 4.485 5.062 1.00 85.00 95 MET A CA 1
ATOM 701 C C . MET A 1 95 ? -4.481 2.959 4.939 1.00 85.00 95 MET A C 1
ATOM 703 O O . MET A 1 95 ? -5.453 2.263 5.224 1.00 85.00 95 MET A O 1
ATOM 707 N N . LEU A 1 96 ? -3.305 2.406 4.624 1.00 86.25 96 LEU A N 1
ATOM 708 C CA . LEU A 1 96 ? -3.118 0.954 4.559 1.00 86.25 96 LEU A CA 1
ATOM 709 C C . LEU A 1 96 ? -3.438 0.272 5.898 1.00 86.25 96 LEU A C 1
ATOM 711 O O . LEU A 1 96 ? -4.143 -0.737 5.920 1.00 86.25 96 LEU A O 1
ATOM 715 N N . LEU A 1 97 ? -2.984 0.834 7.021 1.00 84.12 97 LEU A N 1
ATOM 716 C CA . LEU A 1 97 ? -3.300 0.318 8.357 1.00 84.12 97 LEU A CA 1
ATOM 717 C C . LEU A 1 97 ? -4.792 0.445 8.700 1.00 84.12 97 LEU A C 1
ATOM 719 O O . LEU A 1 97 ? -5.360 -0.463 9.309 1.00 84.12 97 LEU A O 1
ATOM 723 N N . ASP A 1 98 ? -5.448 1.534 8.293 1.00 81.50 98 ASP A N 1
ATOM 724 C CA . ASP A 1 98 ? -6.892 1.733 8.479 1.00 81.50 98 ASP A CA 1
ATOM 725 C C . ASP A 1 98 ? -7.741 0.726 7.689 1.00 81.50 98 ASP A C 1
ATOM 727 O O . ASP A 1 98 ? -8.854 0.386 8.113 1.00 81.50 98 ASP A O 1
ATOM 731 N N . HIS A 1 99 ? -7.206 0.235 6.570 1.00 78.81 99 HIS A N 1
ATOM 732 C CA . HIS A 1 99 ? -7.790 -0.818 5.744 1.00 78.81 99 HIS A CA 1
ATOM 733 C C . HIS A 1 99 ? -7.338 -2.238 6.132 1.00 78.81 99 HIS A C 1
ATOM 735 O O . HIS A 1 99 ? -7.717 -3.203 5.470 1.00 78.81 99 HIS A O 1
ATOM 741 N N . GLY A 1 100 ? -6.587 -2.396 7.226 1.00 77.31 100 GLY A N 1
ATOM 742 C CA . GLY A 1 100 ? -6.227 -3.706 7.774 1.00 77.31 100 GLY A CA 1
ATOM 743 C C . GLY A 1 100 ? -4.968 -4.332 7.178 1.00 77.31 100 GLY A C 1
ATOM 744 O O . GLY A 1 100 ? -4.830 -5.558 7.191 1.00 77.31 100 GLY A O 1
ATOM 745 N N . ALA A 1 101 ? -4.044 -3.518 6.663 1.00 84.62 101 ALA A N 1
ATOM 746 C CA . ALA A 1 101 ? -2.715 -3.996 6.310 1.00 84.62 101 ALA A CA 1
ATOM 747 C C . ALA A 1 101 ? -1.992 -4.559 7.545 1.00 84.62 101 ALA A C 1
ATOM 749 O O . ALA A 1 101 ? -2.023 -3.984 8.636 1.00 84.62 101 ALA A O 1
ATOM 750 N N . ASN A 1 102 ? -1.319 -5.690 7.365 1.00 83.12 102 ASN A N 1
ATOM 751 C CA . ASN A 1 102 ? -0.600 -6.373 8.424 1.00 83.12 102 ASN A CA 1
ATOM 752 C C . ASN A 1 102 ? 0.734 -5.664 8.705 1.00 83.12 102 ASN A C 1
ATOM 754 O O . ASN A 1 102 ? 1.702 -5.810 7.956 1.00 83.12 102 ASN A O 1
ATOM 758 N N . SER A 1 103 ? 0.798 -4.943 9.826 1.00 82.44 103 SER A N 1
ATOM 759 C CA . SER A 1 103 ? 2.002 -4.261 10.325 1.00 82.44 103 SER A CA 1
ATOM 760 C C . SER A 1 103 ? 3.158 -5.200 10.678 1.00 82.44 103 SER A C 1
ATOM 762 O O . SER A 1 103 ? 4.295 -4.748 10.788 1.00 82.44 103 SER A O 1
ATOM 764 N N . SER A 1 104 ? 2.877 -6.494 10.845 1.00 81.38 104 SER A N 1
ATOM 765 C CA . SER A 1 104 ? 3.852 -7.548 11.152 1.00 81.38 104 SER A CA 1
ATOM 766 C C . SER A 1 104 ? 4.122 -8.489 9.975 1.00 81.38 104 SER A C 1
ATOM 768 O O . SER A 1 104 ? 4.751 -9.533 10.155 1.00 81.38 104 SER A O 1
ATOM 770 N N . ALA A 1 105 ? 3.641 -8.145 8.773 1.00 82.56 105 ALA A N 1
ATOM 771 C CA . ALA A 1 105 ? 3.995 -8.871 7.556 1.00 82.56 105 ALA A CA 1
ATOM 772 C C . ALA A 1 105 ? 5.519 -8.919 7.405 1.00 82.56 105 ALA A C 1
ATOM 774 O O . ALA A 1 105 ? 6.190 -7.960 7.768 1.00 82.56 105 ALA A O 1
ATOM 775 N N . ARG A 1 106 ? 6.056 -10.017 6.872 1.00 81.75 106 ARG A N 1
ATOM 776 C CA . ARG A 1 106 ? 7.496 -10.168 6.644 1.00 81.75 106 ARG A CA 1
ATOM 777 C C . ARG A 1 106 ? 7.792 -10.261 5.160 1.00 81.75 106 ARG A C 1
ATOM 779 O O . ARG A 1 106 ? 7.137 -11.036 4.464 1.00 81.75 106 ARG A O 1
ATOM 786 N N . ASP A 1 107 ? 8.775 -9.493 4.711 1.00 82.50 107 ASP A N 1
ATOM 787 C CA . ASP A 1 107 ? 9.316 -9.602 3.361 1.00 82.50 107 ASP A CA 1
ATOM 788 C C . ASP A 1 107 ? 10.185 -10.866 3.191 1.00 82.50 107 ASP A C 1
ATOM 790 O O . ASP A 1 107 ? 10.361 -11.671 4.113 1.00 82.50 107 ASP A O 1
ATOM 794 N N . THR A 1 108 ? 10.742 -11.066 1.991 1.00 82.56 108 THR A N 1
ATOM 795 C CA . THR A 1 108 ? 11.630 -12.215 1.719 1.00 82.56 108 THR A CA 1
ATOM 796 C C . THR A 1 108 ? 12.945 -12.176 2.500 1.00 82.56 108 THR A C 1
ATOM 798 O O . THR A 1 108 ? 13.577 -13.217 2.671 1.00 82.56 108 THR A O 1
ATOM 801 N N . ALA A 1 109 ? 13.349 -11.005 2.996 1.00 78.38 109 ALA A N 1
ATOM 802 C CA . ALA A 1 109 ? 14.508 -10.829 3.862 1.00 78.38 109 ALA A CA 1
ATOM 803 C C . ALA A 1 109 ? 14.164 -11.014 5.356 1.00 78.38 109 ALA A C 1
ATOM 805 O O . ALA A 1 109 ? 15.062 -11.004 6.197 1.00 78.38 109 ALA A O 1
ATOM 806 N N . GLY A 1 110 ? 12.889 -11.238 5.693 1.00 79.56 110 GLY A N 1
ATOM 807 C CA . GLY A 1 110 ? 12.406 -11.422 7.059 1.00 79.56 110 GLY A CA 1
ATOM 808 C C . GLY A 1 110 ? 12.161 -10.120 7.825 1.00 79.56 110 GLY A C 1
ATOM 809 O O . GLY A 1 110 ? 11.880 -10.185 9.024 1.00 79.56 110 GLY A O 1
ATOM 810 N N . ASN A 1 111 ? 12.243 -8.969 7.157 1.00 81.81 111 ASN A N 1
ATOM 811 C CA . ASN A 1 111 ? 12.012 -7.655 7.744 1.00 81.81 111 ASN A CA 1
ATOM 812 C C . ASN A 1 111 ? 10.517 -7.353 7.799 1.00 81.81 111 ASN A C 1
ATOM 814 O O . ASN A 1 111 ? 9.765 -7.725 6.900 1.00 81.81 111 ASN A O 1
ATOM 818 N N . CYS A 1 112 ? 10.091 -6.652 8.845 1.00 85.00 112 CYS A N 1
ATOM 819 C CA . CYS A 1 112 ? 8.746 -6.095 8.941 1.00 85.00 112 CYS A CA 1
ATOM 820 C C . CYS A 1 112 ? 8.717 -4.687 8.310 1.00 85.00 112 CYS A C 1
ATOM 822 O O . CYS A 1 112 ? 9.768 -4.053 8.195 1.00 85.00 112 CYS A O 1
ATOM 824 N N . PRO A 1 113 ? 7.541 -4.105 7.998 1.00 83.62 113 PRO A N 1
ATOM 825 C CA . PRO A 1 113 ? 7.439 -2.750 7.453 1.00 83.62 113 PRO A CA 1
ATOM 826 C C . PRO A 1 113 ? 8.202 -1.693 8.262 1.00 83.62 113 PRO A C 1
ATOM 828 O O . PRO A 1 113 ? 8.849 -0.833 7.682 1.00 83.62 113 PRO A O 1
ATOM 831 N N . ARG A 1 114 ? 8.193 -1.780 9.597 1.00 82.75 114 ARG A N 1
ATOM 832 C CA . ARG A 1 114 ? 8.960 -0.871 10.470 1.00 82.75 114 ARG A CA 1
ATOM 833 C C . ARG A 1 114 ? 10.483 -1.030 10.337 1.00 82.75 114 ARG A C 1
ATOM 835 O O . ARG A 1 114 ? 11.223 -0.101 10.608 1.00 82.75 114 ARG A O 1
ATOM 842 N N . ASP A 1 115 ? 10.963 -2.218 9.974 1.00 82.56 115 ASP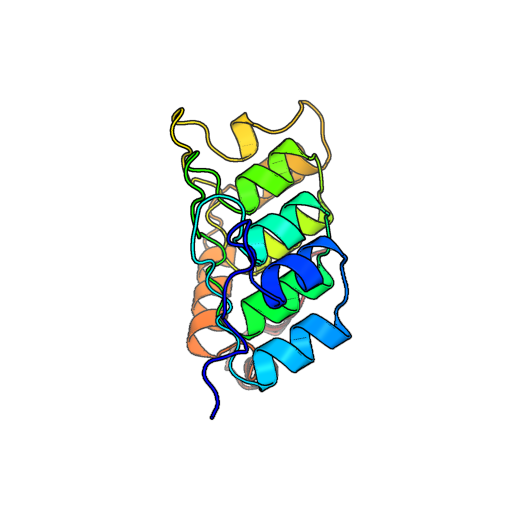 A N 1
ATOM 843 C CA . ASP A 1 115 ? 12.401 -2.497 9.913 1.00 82.56 115 ASP A CA 1
ATOM 844 C C . ASP A 1 115 ? 12.992 -1.923 8.608 1.00 82.56 115 ASP A C 1
ATOM 846 O O . ASP A 1 115 ? 14.188 -1.661 8.522 1.00 82.56 115 ASP A O 1
ATOM 850 N N . VAL A 1 116 ? 12.137 -1.680 7.602 1.00 83.75 116 VAL A N 1
ATOM 851 C CA . VAL A 1 116 ? 12.496 -1.043 6.326 1.00 83.75 116 VAL A CA 1
ATOM 852 C C . VAL A 1 116 ? 12.196 0.463 6.286 1.00 83.75 116 VAL A C 1
ATOM 854 O O . VAL A 1 116 ? 12.461 1.098 5.262 1.00 83.75 116 VAL A O 1
ATOM 857 N N . THR A 1 117 ? 11.648 1.058 7.358 1.00 84.56 117 THR A N 1
ATOM 858 C CA . THR A 1 117 ? 11.454 2.517 7.427 1.00 84.56 117 THR A CA 1
ATOM 859 C C . THR A 1 117 ? 12.768 3.257 7.675 1.00 84.56 117 THR A C 1
ATOM 861 O O . THR A 1 117 ? 13.601 2.779 8.447 1.00 84.56 117 THR A O 1
ATOM 864 N N . PRO A 1 118 ? 12.950 4.459 7.101 1.00 79.00 118 PRO A N 1
ATOM 865 C CA . PRO A 1 118 ? 14.049 5.334 7.490 1.00 79.00 118 PRO A CA 1
ATOM 866 C C . PRO A 1 118 ? 13.912 5.771 8.966 1.00 79.00 118 PRO A C 1
ATOM 868 O O . PRO A 1 118 ? 12.801 6.101 9.393 1.00 79.00 118 PRO A O 1
ATOM 871 N N . PRO A 1 119 ? 15.019 5.812 9.736 1.00 75.25 119 PRO A N 1
ATOM 872 C CA . PRO A 1 119 ? 14.987 6.123 11.165 1.00 75.25 119 PRO A CA 1
ATOM 873 C C . PRO A 1 119 ? 14.541 7.568 11.431 1.00 75.25 119 PRO A C 1
ATOM 875 O O . PRO A 1 119 ? 14.881 8.483 10.679 1.00 75.25 119 PRO A O 1
ATOM 878 N N . ASN A 1 120 ? 13.818 7.778 12.532 1.00 75.38 120 ASN A N 1
ATOM 879 C CA . ASN A 1 120 ? 13.199 9.035 12.966 1.00 75.38 120 ASN A CA 1
ATOM 880 C C . ASN A 1 120 ? 12.199 9.637 11.960 1.00 75.38 120 ASN A C 1
ATOM 882 O O . ASN A 1 120 ? 11.988 10.851 11.929 1.00 75.38 120 ASN A O 1
ATOM 886 N N . SER A 1 121 ? 11.573 8.803 11.127 1.00 83.56 121 SER A N 1
ATOM 887 C CA . SER A 1 121 ? 10.535 9.241 10.191 1.00 83.56 121 SER A CA 1
ATOM 888 C C . SER A 1 121 ? 9.157 9.302 10.855 1.00 83.56 121 SER A C 1
ATOM 890 O O . SER A 1 121 ? 8.835 8.499 11.729 1.00 83.56 121 SER A O 1
ATOM 892 N N . ALA A 1 122 ? 8.287 10.188 10.359 1.00 83.56 122 ALA A N 1
ATOM 893 C CA . ALA A 1 122 ? 6.865 10.194 10.709 1.00 83.56 122 ALA A CA 1
ATOM 894 C C . ALA A 1 122 ? 6.182 8.836 10.436 1.00 83.56 122 ALA A C 1
ATOM 896 O O . ALA A 1 122 ? 5.229 8.464 11.112 1.00 83.56 122 ALA A O 1
ATOM 897 N N . THR A 1 123 ? 6.682 8.071 9.459 1.00 84.31 123 THR A N 1
ATOM 898 C CA . THR A 1 123 ? 6.203 6.704 9.192 1.00 84.31 123 THR A CA 1
ATOM 899 C C . THR A 1 123 ? 6.584 5.711 10.281 1.00 84.31 123 THR A C 1
ATOM 901 O O . THR A 1 123 ? 5.778 4.846 10.616 1.00 84.31 123 THR A O 1
ATOM 904 N N . GLU A 1 124 ? 7.784 5.837 10.845 1.00 81.31 124 GLU A N 1
ATOM 905 C CA . GLU A 1 124 ? 8.273 4.973 11.916 1.00 81.31 124 GLU A CA 1
ATOM 906 C C . GLU A 1 124 ? 7.479 5.221 13.199 1.00 81.31 124 GLU A C 1
ATOM 908 O O . GLU A 1 124 ? 7.000 4.274 13.820 1.00 81.31 124 GLU A O 1
ATOM 913 N N . THR A 1 125 ? 7.258 6.484 13.576 1.00 82.44 125 THR A N 1
ATOM 914 C CA . THR A 1 125 ? 6.402 6.815 14.725 1.00 82.44 125 THR A CA 1
ATOM 915 C C . THR A 1 125 ? 4.980 6.304 14.528 1.00 82.44 125 THR A C 1
ATOM 917 O O . THR A 1 125 ? 4.417 5.727 15.457 1.00 82.44 125 THR A O 1
ATOM 920 N N . LEU A 1 126 ? 4.422 6.424 13.322 1.00 83.25 126 LEU A N 1
ATOM 921 C CA . LEU A 1 126 ? 3.091 5.912 13.001 1.00 83.25 126 LEU A CA 1
ATOM 922 C C . LEU A 1 126 ? 3.031 4.380 13.096 1.00 83.25 126 LEU A C 1
ATOM 924 O O . LEU A 1 126 ? 2.133 3.842 13.743 1.00 83.25 126 LEU A O 1
ATOM 928 N N . LEU A 1 127 ? 4.004 3.664 12.528 1.00 80.12 127 LEU A N 1
ATOM 929 C CA . LEU A 1 127 ? 4.097 2.206 12.643 1.00 80.12 127 LEU A CA 1
ATOM 930 C C . LEU A 1 127 ? 4.383 1.749 14.076 1.00 80.12 127 LEU A C 1
ATOM 932 O O . LEU A 1 127 ? 3.897 0.698 14.472 1.00 80.12 127 LEU A O 1
ATOM 936 N N . ASN A 1 128 ? 5.098 2.526 14.885 1.00 75.44 128 ASN A N 1
ATOM 937 C CA . ASN A 1 128 ? 5.299 2.215 16.300 1.00 75.44 128 ASN A CA 1
ATOM 938 C C . ASN A 1 128 ? 4.012 2.416 17.112 1.00 75.44 128 ASN A C 1
ATOM 940 O O . ASN A 1 128 ? 3.686 1.591 17.962 1.00 75.44 128 ASN A O 1
ATOM 944 N N . GLN A 1 129 ? 3.247 3.470 16.822 1.00 71.62 129 GLN A N 1
ATOM 945 C CA . GLN A 1 129 ? 1.976 3.759 17.492 1.00 71.62 129 GLN A CA 1
ATOM 946 C C . GLN A 1 129 ? 0.851 2.804 17.069 1.00 71.62 129 GLN A C 1
ATOM 948 O O . GLN A 1 129 ? 0.044 2.398 17.900 1.00 71.62 129 GLN A O 1
ATOM 953 N N . ARG A 1 130 ? 0.786 2.444 15.781 1.00 66.62 130 ARG A N 1
ATOM 954 C CA . ARG A 1 130 ? -0.306 1.649 15.193 1.00 66.62 130 ARG A CA 1
ATOM 955 C C . ARG A 1 130 ? 0.061 0.201 14.867 1.00 66.62 130 ARG A C 1
ATOM 957 O O . ARG A 1 130 ? -0.823 -0.596 14.569 1.00 66.62 130 ARG A O 1
ATOM 964 N N . GLY A 1 131 ? 1.342 -0.155 14.904 1.00 54.84 131 GLY A N 1
ATOM 965 C CA . GLY A 1 131 ? 1.829 -1.509 14.634 1.00 54.84 131 GLY A CA 1
ATOM 966 C C . GLY A 1 131 ? 1.690 -2.457 15.819 1.00 54.84 131 GLY A C 1
ATOM 967 O O . GLY A 1 131 ? 1.711 -3.671 15.616 1.00 54.84 131 GLY A O 1
ATOM 968 N N . ALA A 1 132 ? 1.477 -1.931 17.029 1.00 51.84 132 ALA A N 1
ATOM 969 C CA . ALA A 1 132 ? 1.009 -2.721 18.155 1.00 51.84 132 ALA A CA 1
ATOM 970 C C . ALA A 1 132 ? -0.483 -3.017 17.962 1.00 51.84 132 ALA A C 1
ATOM 972 O O . ALA A 1 132 ? -1.306 -2.107 17.893 1.00 51.84 132 ALA A O 1
ATOM 973 N N . SER A 1 133 ? -0.816 -4.304 17.874 1.00 54.09 133 SER A N 1
ATOM 974 C CA . SER A 1 133 ? -2.172 -4.855 17.905 1.00 54.09 133 SER A CA 1
ATOM 975 C C . SER A 1 133 ? -2.925 -4.387 19.161 1.00 54.09 133 SER A C 1
ATOM 977 O O . SER A 1 133 ? -3.079 -5.130 20.132 1.00 54.09 133 SER A O 1
ATOM 979 N N . CYS A 1 134 ? -3.421 -3.155 19.172 1.00 55.12 134 CYS A N 1
ATOM 980 C CA . CYS A 1 134 ? -4.422 -2.758 20.140 1.00 55.12 134 CYS A CA 1
ATOM 981 C C . CYS A 1 134 ? -5.684 -3.562 19.827 1.00 55.12 134 CYS A C 1
ATOM 983 O O . CYS A 1 134 ? -6.180 -3.555 18.699 1.00 55.12 134 CYS A O 1
ATOM 985 N N . LEU A 1 135 ? -6.211 -4.256 20.837 1.00 55.97 135 LEU A N 1
ATOM 986 C CA . LEU A 1 135 ? -7.471 -5.000 20.763 1.00 55.97 135 LEU A CA 1
ATOM 987 C C . LEU A 1 135 ? -8.593 -4.133 20.153 1.00 55.97 135 LEU A C 1
ATOM 989 O O . LEU A 1 135 ? -9.432 -4.627 19.409 1.00 55.97 135 LEU A O 1
ATOM 993 N N . SER A 1 136 ? -8.549 -2.815 20.393 1.00 60.56 136 SER A N 1
ATOM 994 C CA . SER A 1 136 ? -9.449 -1.820 19.802 1.00 60.56 136 SER A CA 1
ATOM 995 C C . SER A 1 136 ? -9.377 -1.747 18.270 1.00 60.56 136 SER A C 1
ATOM 997 O O . SER A 1 136 ? -10.412 -1.586 17.624 1.00 60.56 136 SER A O 1
ATOM 999 N N . GLN A 1 137 ? -8.193 -1.906 17.672 1.00 61.19 137 GLN A N 1
ATOM 1000 C CA . GLN A 1 137 ? -7.991 -1.892 16.223 1.00 61.19 137 GLN A CA 1
ATOM 1001 C C . GLN A 1 137 ? -8.460 -3.203 15.583 1.00 61.19 137 GLN A C 1
ATOM 1003 O O . GLN A 1 137 ? -9.117 -3.169 14.545 1.00 61.19 137 GLN A O 1
ATOM 1008 N N . LEU A 1 138 ? -8.210 -4.350 16.229 1.00 61.72 138 LEU A N 1
ATOM 1009 C CA . LEU A 1 138 ? -8.763 -5.641 15.797 1.00 61.72 138 LEU A CA 1
ATOM 1010 C C . LEU A 1 138 ? -10.294 -5.635 15.848 1.00 61.72 138 LEU A C 1
ATOM 1012 O O . LEU A 1 138 ? -10.936 -6.028 14.876 1.00 61.72 138 LEU A O 1
ATOM 1016 N N . CYS A 1 139 ? -10.880 -5.116 16.930 1.00 62.75 139 CYS A N 1
ATOM 1017 C CA . CYS A 1 139 ? -12.325 -4.930 17.036 1.00 62.75 139 CYS A CA 1
ATOM 1018 C C . CYS A 1 139 ? -12.855 -4.000 15.934 1.00 62.75 139 CYS A C 1
ATOM 1020 O O . CYS A 1 139 ? -13.868 -4.310 15.311 1.00 62.75 139 CYS A O 1
ATOM 1022 N N . ARG A 1 140 ? -12.155 -2.897 15.630 1.00 67.25 140 ARG A N 1
ATOM 1023 C CA . ARG A 1 140 ? -12.525 -1.988 14.533 1.00 67.25 140 ARG A CA 1
ATOM 1024 C C . ARG A 1 140 ? -12.501 -2.694 13.175 1.00 67.25 140 ARG A C 1
ATOM 1026 O O . ARG A 1 140 ? -13.471 -2.591 12.427 1.00 67.25 140 ARG A O 1
ATOM 1033 N N . LEU A 1 141 ? -11.425 -3.411 12.852 1.00 66.06 141 LEU A N 1
ATOM 1034 C CA . LEU A 1 141 ? -11.277 -4.120 11.577 1.00 66.06 141 LEU A CA 1
ATOM 1035 C C . LEU A 1 141 ? -12.302 -5.247 11.424 1.00 66.06 141 LEU A C 1
ATOM 1037 O O . LEU A 1 141 ? -12.894 -5.380 10.356 1.00 66.06 141 LEU A O 1
ATOM 1041 N N . ALA A 1 142 ? -12.562 -6.008 12.491 1.00 66.25 142 ALA A N 1
ATOM 1042 C CA . ALA A 1 142 ? -13.583 -7.051 12.498 1.00 66.25 142 ALA A CA 1
ATOM 1043 C C . ALA A 1 142 ? -14.973 -6.473 12.193 1.00 66.25 142 ALA A C 1
ATOM 1045 O O . ALA A 1 142 ? -15.652 -6.953 11.289 1.00 66.25 142 ALA A O 1
ATOM 1046 N N . VAL A 1 143 ? -15.358 -5.381 12.864 1.00 70.56 143 VAL A N 1
ATOM 1047 C CA . VAL A 1 143 ? -16.648 -4.711 12.627 1.00 70.56 143 VAL A CA 1
ATOM 1048 C C . VAL A 1 143 ? -16.753 -4.173 11.196 1.00 70.56 143 VAL A C 1
ATOM 1050 O O . VAL A 1 143 ? -17.784 -4.337 10.547 1.00 70.56 143 VAL A O 1
ATOM 1053 N N . ARG A 1 144 ? -15.685 -3.566 10.664 1.00 68.62 144 ARG A N 1
ATOM 1054 C CA . ARG A 1 144 ? -15.670 -3.040 9.287 1.00 68.62 144 ARG A CA 1
ATOM 1055 C C . ARG A 1 144 ? -15.754 -4.143 8.231 1.00 68.62 144 ARG A C 1
ATOM 1057 O O . ARG A 1 144 ? -16.415 -3.949 7.213 1.00 68.62 144 ARG A O 1
ATOM 1064 N N . ARG A 1 145 ? -15.115 -5.292 8.470 1.00 65.88 145 ARG A N 1
ATOM 1065 C CA . ARG A 1 145 ? -15.156 -6.445 7.561 1.00 65.88 145 ARG A CA 1
ATOM 1066 C C . ARG A 1 145 ? -16.544 -7.082 7.504 1.00 65.88 145 ARG A C 1
ATOM 1068 O O . ARG A 1 145 ? -16.985 -7.439 6.420 1.00 65.88 145 ARG A O 1
ATOM 1075 N N . GLU A 1 146 ? -17.223 -7.188 8.645 1.00 71.31 146 GLU A N 1
ATOM 1076 C CA . GLU A 1 146 ? -18.579 -7.754 8.737 1.00 71.31 146 GLU A CA 1
ATOM 1077 C C . GLU A 1 146 ? -19.643 -6.845 8.102 1.00 71.31 146 GLU A C 1
ATOM 1079 O O . GLU A 1 146 ? -20.564 -7.321 7.443 1.00 71.31 146 GLU A O 1
ATOM 1084 N N . LEU A 1 147 ? -19.518 -5.523 8.262 1.00 68.44 147 LEU A N 1
ATOM 1085 C CA . LEU A 1 147 ? -20.487 -4.572 7.706 1.00 68.44 147 LEU A CA 1
ATOM 1086 C C . LEU A 1 147 ? -20.252 -4.291 6.211 1.00 68.44 147 LEU A C 1
ATOM 1088 O O . LEU A 1 147 ? -21.205 -4.026 5.480 1.00 68.44 147 LEU A O 1
ATOM 1092 N N . GLY A 1 148 ? -19.007 -4.384 5.734 1.00 61.28 148 GLY A N 1
ATOM 1093 C CA . GLY A 1 148 ? -18.622 -3.981 4.381 1.00 61.28 148 GLY A CA 1
ATOM 1094 C C . GLY A 1 148 ? -18.513 -2.456 4.236 1.00 61.28 148 GLY A C 1
ATOM 1095 O O . GLY A 1 148 ? -19.254 -1.691 4.856 1.00 61.28 148 GLY A O 1
ATOM 1096 N N . TRP A 1 149 ? -17.582 -1.985 3.397 1.00 57.72 149 TRP A N 1
ATOM 1097 C CA . TRP A 1 149 ? -17.210 -0.559 3.308 1.00 57.72 149 TRP A CA 1
ATOM 1098 C C . TRP A 1 149 ? -18.373 0.372 2.906 1.00 57.72 149 TRP A C 1
ATOM 1100 O O . TRP A 1 149 ? -18.382 1.549 3.250 1.00 57.72 149 TRP A O 1
ATOM 1110 N N . ALA A 1 150 ? -19.397 -0.161 2.233 1.00 54.75 150 ALA A N 1
ATOM 1111 C CA . ALA A 1 150 ? -20.587 0.581 1.816 1.00 54.75 150 ALA A CA 1
ATOM 1112 C C . ALA A 1 150 ? -21.642 0.780 2.927 1.00 54.75 150 ALA A C 1
ATOM 1114 O O . ALA A 1 150 ? -22.526 1.617 2.768 1.00 54.75 150 ALA A O 1
ATOM 1115 N N . ARG A 1 151 ? -21.567 0.039 4.045 1.00 64.81 151 ARG A N 1
ATOM 1116 C CA . ARG A 1 151 ? -22.540 0.089 5.161 1.00 64.81 151 ARG A CA 1
ATOM 1117 C C . ARG A 1 151 ? -21.958 0.675 6.444 1.00 64.81 151 ARG A C 1
ATOM 1119 O O . ARG A 1 151 ? -22.487 0.472 7.533 1.00 64.81 151 ARG A O 1
ATOM 1126 N N . LEU A 1 152 ? -20.871 1.437 6.337 1.00 63.22 152 LEU A N 1
ATOM 1127 C CA . LEU A 1 152 ? -20.280 2.138 7.481 1.00 63.22 152 LEU A CA 1
ATOM 1128 C C . LEU A 1 152 ? -21.286 3.088 8.167 1.00 63.22 152 LEU A C 1
ATOM 1130 O O . LEU A 1 152 ? -21.172 3.322 9.366 1.00 63.22 152 LEU A O 1
ATOM 1134 N N . SER A 1 153 ? -22.319 3.565 7.457 1.00 66.06 153 SER A N 1
ATOM 1135 C CA . SER A 1 153 ? -23.452 4.316 8.025 1.00 66.06 153 SER A CA 1
ATOM 1136 C C . SER A 1 153 ? -24.218 3.550 9.107 1.00 66.06 153 SER A C 1
ATOM 1138 O O . SER A 1 153 ? -24.727 4.156 10.054 1.00 66.06 153 SER A O 1
ATOM 1140 N N . ASP A 1 154 ? -24.262 2.222 8.999 1.00 72.88 154 ASP A N 1
ATOM 1141 C CA . ASP A 1 154 ? -25.075 1.362 9.856 1.00 72.88 154 ASP A CA 1
ATOM 1142 C C . ASP A 1 154 ? -24.419 1.165 11.231 1.00 72.88 154 ASP A C 1
ATOM 1144 O O . ASP A 1 154 ? -25.099 0.795 12.187 1.00 72.88 154 ASP A O 1
ATOM 1148 N N . ILE A 1 155 ? -23.139 1.534 11.394 1.00 72.69 155 ILE A N 1
ATOM 1149 C CA . ILE A 1 155 ? -22.441 1.570 12.694 1.00 72.69 155 ILE A CA 1
ATOM 1150 C C . ILE A 1 155 ? -23.221 2.406 13.723 1.00 72.69 155 ILE A C 1
ATOM 1152 O O . ILE A 1 155 ? -23.255 2.072 14.910 1.00 72.69 155 ILE A O 1
ATOM 1156 N N . ASN A 1 156 ? -23.910 3.464 13.282 1.00 71.56 156 ASN A N 1
ATOM 1157 C CA . ASN A 1 156 ? -24.712 4.310 14.167 1.00 71.56 156 ASN A CA 1
ATOM 1158 C C . ASN A 1 156 ? -25.943 3.595 14.744 1.00 71.56 156 ASN A C 1
ATOM 1160 O O . ASN A 1 156 ? -26.413 3.980 15.819 1.00 71.56 156 ASN A O 1
ATOM 1164 N N . THR A 1 157 ? -26.426 2.545 14.075 1.00 80.69 157 THR A N 1
ATOM 1165 C CA . THR A 1 157 ? -27.590 1.748 14.499 1.00 80.69 157 THR A CA 1
ATOM 1166 C C . THR A 1 157 ? -27.237 0.647 15.501 1.00 80.69 157 THR A C 1
ATOM 1168 O O . THR A 1 157 ? -28.123 0.139 16.184 1.00 80.69 157 THR A O 1
ATOM 1171 N N . LEU A 1 158 ? -25.949 0.321 15.665 1.00 76.19 158 LEU A N 1
ATOM 1172 C CA . LEU A 1 158 ? -25.501 -0.680 16.633 1.00 76.19 158 LEU A CA 1
ATOM 1173 C C . LEU A 1 158 ? -25.720 -0.207 18.084 1.00 76.19 158 LEU A C 1
ATOM 1175 O O . LEU A 1 158 ? -25.610 0.993 18.368 1.00 76.19 158 LEU A O 1
ATOM 1179 N N . PRO A 1 159 ? -25.961 -1.121 19.040 1.00 78.69 159 PRO A N 1
ATOM 1180 C CA . PRO A 1 159 ? -26.111 -0.800 20.459 1.00 78.69 159 PRO A CA 1
ATOM 1181 C C . PRO A 1 159 ? -24.740 -0.574 21.123 1.00 78.69 159 PRO A C 1
ATOM 1183 O O . PRO A 1 159 ? -24.377 -1.234 22.092 1.00 78.69 159 PRO A O 1
ATOM 1186 N N . LEU A 1 160 ? -23.945 0.340 20.565 1.00 74.88 160 LEU A N 1
ATOM 1187 C CA . LEU A 1 160 ? -22.609 0.693 21.041 1.00 74.88 160 LEU A CA 1
ATOM 1188 C C . LEU A 1 160 ? -22.595 2.100 21.677 1.00 74.88 160 LEU A C 1
ATOM 1190 O O . LEU A 1 160 ? -23.362 2.971 21.246 1.00 74.88 160 LEU A O 1
ATOM 1194 N N . PRO A 1 161 ? -21.706 2.351 22.657 1.00 75.25 161 PRO A N 1
ATOM 1195 C CA . PRO A 1 161 ? -21.418 3.687 23.183 1.00 75.25 161 PRO A CA 1
ATOM 1196 C C . PRO A 1 161 ? -21.045 4.683 22.078 1.00 75.25 161 PRO A C 1
ATOM 1198 O O . PRO A 1 161 ? -20.455 4.299 21.064 1.00 75.25 161 PRO A O 1
ATOM 1201 N N . LYS A 1 162 ? -21.364 5.971 22.270 1.00 75.31 162 LYS A N 1
ATOM 1202 C CA . LYS A 1 162 ? -21.106 7.018 21.264 1.00 75.31 162 LYS A CA 1
ATOM 1203 C C . LYS A 1 162 ? -19.618 7.142 20.949 1.00 75.31 162 LYS A C 1
ATOM 1205 O O . LYS A 1 162 ? -19.264 7.258 19.782 1.00 75.31 162 LYS A O 1
ATOM 1210 N N . GLU A 1 163 ? -18.766 7.026 21.962 1.00 65.81 163 GLU A N 1
ATOM 1211 C CA . GLU A 1 163 ? -17.311 7.094 21.834 1.00 65.81 163 GLU A CA 1
ATOM 1212 C C . GLU A 1 163 ? -16.786 5.951 20.961 1.00 65.81 163 GLU A C 1
ATOM 1214 O O . GLU A 1 163 ? -15.947 6.166 20.092 1.00 65.81 163 GLU A O 1
ATOM 1219 N N . LEU A 1 164 ? -17.332 4.740 21.127 1.00 65.19 164 LEU A N 1
ATOM 1220 C CA . LEU A 1 164 ? -16.964 3.586 20.307 1.00 65.19 164 LEU A CA 1
ATOM 1221 C C . LEU A 1 164 ? -17.502 3.700 18.882 1.00 65.19 164 LEU A C 1
ATOM 1223 O O . LEU A 1 164 ? -16.787 3.360 17.950 1.00 65.19 164 LEU A O 1
ATOM 1227 N N . LYS A 1 165 ? -18.714 4.226 18.675 1.00 73.81 165 LYS A N 1
ATOM 1228 C CA . LYS A 1 165 ? -19.227 4.513 17.322 1.00 73.81 165 LYS A CA 1
ATOM 1229 C C . LYS A 1 165 ? -18.336 5.514 16.598 1.00 73.81 165 LYS A C 1
ATOM 1231 O O . LYS A 1 165 ? -17.951 5.283 15.457 1.00 73.81 165 LYS A O 1
ATOM 1236 N N . GLN A 1 166 ? -17.957 6.586 17.286 1.00 69.00 166 GLN A N 1
ATOM 1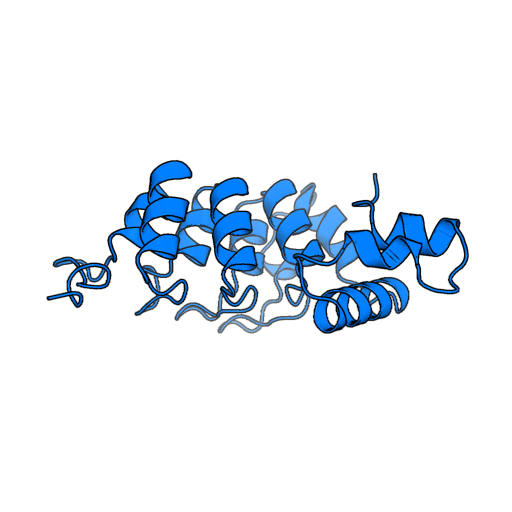237 C CA . GLN A 1 166 ? -17.073 7.617 16.758 1.00 69.00 166 GLN A CA 1
ATOM 1238 C C . GLN A 1 166 ? -15.680 7.045 16.478 1.00 69.00 166 GLN A C 1
ATOM 1240 O O . GLN A 1 166 ? -15.153 7.235 15.389 1.00 69.00 166 GLN A O 1
ATOM 1245 N N . TYR A 1 167 ? -15.148 6.220 17.381 1.00 66.25 167 TYR A N 1
ATOM 1246 C CA . TYR A 1 167 ? -13.917 5.470 17.157 1.00 66.25 167 TYR A CA 1
ATOM 1247 C C . TYR A 1 167 ? -14.046 4.414 16.052 1.00 66.25 167 TYR A C 1
ATOM 1249 O O . TYR A 1 167 ? -13.047 4.019 15.484 1.00 66.25 167 TYR A O 1
ATOM 1257 N N . LEU A 1 168 ? -15.219 3.914 15.686 1.00 66.81 168 LEU A N 1
ATOM 1258 C CA . LEU A 1 168 ? -15.361 3.011 14.537 1.00 66.81 168 LEU A CA 1
ATOM 1259 C C . LEU A 1 168 ? -15.457 3.789 13.210 1.00 66.81 168 LEU A C 1
ATOM 1261 O O . LEU A 1 168 ? -15.020 3.286 12.169 1.00 66.81 168 LEU A O 1
ATOM 1265 N N . LEU A 1 169 ? -15.976 5.020 13.262 1.00 68.81 169 LEU A N 1
ATOM 1266 C CA . LEU A 1 169 ? -16.249 5.894 12.116 1.00 68.81 169 LEU A CA 1
ATOM 1267 C C . LEU A 1 169 ? -15.088 6.833 11.737 1.00 68.81 169 LEU A C 1
ATOM 1269 O O . LEU A 1 169 ? -14.855 7.031 10.550 1.00 68.81 169 LEU A O 1
ATOM 1273 N N . TYR A 1 170 ? -14.346 7.390 12.698 1.00 61.34 170 TYR A N 1
ATOM 1274 C CA . TYR A 1 170 ? -13.313 8.410 12.461 1.00 61.34 170 TYR A CA 1
ATOM 1275 C C . TYR A 1 170 ? -11.893 7.824 12.425 1.00 61.34 170 TYR A C 1
ATOM 1277 O O . TYR A 1 170 ? -11.495 7.069 13.315 1.00 61.34 170 TYR A O 1
ATOM 1285 N N . GLN A 1 171 ? -11.101 8.186 11.409 1.00 50.28 171 GLN A N 1
ATOM 1286 C CA . GLN A 1 171 ? -9.636 8.093 11.463 1.00 50.28 171 GLN A CA 1
ATOM 1287 C C . GLN A 1 171 ? -9.187 8.961 12.645 1.00 50.28 171 GLN A C 1
ATOM 1289 O O . GLN A 1 171 ? -9.598 10.111 12.730 1.00 50.28 171 GLN A O 1
ATOM 1294 N N . SER A 1 172 ? -8.481 8.385 13.619 1.00 38.53 172 SER A N 1
ATOM 1295 C CA . SER A 1 172 ? -8.044 9.140 14.798 1.00 38.53 172 SER A CA 1
ATOM 1296 C C . SER A 1 172 ? -7.071 10.239 14.372 1.00 38.53 172 SER A C 1
ATOM 1298 O O . SER A 1 172 ? -6.145 9.921 13.615 1.00 38.53 172 SER A O 1
ATOM 1300 N N . ASP A 1 173 ? -7.315 11.456 14.869 1.00 35.12 173 ASP A N 1
ATOM 1301 C CA . ASP A 1 173 ? -6.426 12.626 14.796 1.00 35.12 173 ASP A CA 1
ATOM 1302 C C . ASP A 1 173 ? -4.982 12.301 15.220 1.00 35.12 173 ASP A C 1
ATOM 1304 O O . ASP A 1 173 ? -4.801 11.434 16.114 1.00 35.12 173 ASP A O 1
#

Secondary structure (DSSP, 8-state):
--TTTT---TTS--HHHHHHHTT-HHHHHHHHHTT--SS-SSTT--HHHHHHHTT-HHHHHHHHHTT--TT---TTS--HHHHHHHTT-HHHHHHHHHTT--TT---TTS--GGGGSPTT-HHHHHHHHHSS--HHHHHHHHHHHHH-GGGGGGGGGSS--HHHHHHHHSPP-

Organism: NCBI:txid121402

Sequence (173 aa):
MWNQVNSPTVDRDTPLSHACARGHLNCVTLLLQHGATPHGTTDYTSPIHQAAAKGHTKCLEALVQQGADVNFHCKGGDSPLHVGARLGQPELVAMLLDHGANSSARDTAGNCPRDVTPPNSATETLLNQRGASCLSQLCRLAVRRELGWARLSDINTLPLPKELKQYLLYQSD

Radius of gyration: 16.8 Å; chains: 1; bounding box: 43×25×50 Å

pLDDT: mean 75.61, std 11.9, range [35.12, 89.81]

Foldseek 3Di:
DQPQQQDADVVRAGQLLVCLLVLVLVSNLVSLVSPHQCARPAQCNRSLLSNLLNVSQSSNVSSVLSPRDQQDAHPQRDGSLLNNQLVLPQVSNLSSLLSPHQQCRATPVRDGSLRNHDPPGPNNVSSVVRNPPDVLSVVLNVVCVVCGPVRLVCLVVDPDDPVSNCSSNDSDD

InterPro domains:
  IPR001496 SOCS box domain [PF07525] (134-169)
  IPR001496 SOCS box domain [PS50225] (127-173)
  IPR001496 SOCS box domain [SM00253] (126-172)
  IPR001496 SOCS box domain [SM00969] (132-171)
  IPR002110 Ankyrin repeat [PF00023] (77-107)
  IPR002110 Ankyrin repeat [PF12796] (8-71)
  IPR002110 Ankyrin repeat [PS50088] (11-43)
  IPR002110 Ankyrin repeat [PS50088] (43-75)
  IPR002110 Ankyrin repeat [PS50088] (76-108)
  IPR002110 Ankyrin repeat [SM00248] (11-40)
  IPR002110 Ankyrin repeat [SM00248] (43-72)
  IPR002110 Ankyrin repeat [SM00248] (76-105)
  IPR036036 SOCS box-like domain superfamily [SSF158235] (130-170)
  IPR036770 Ankyrin repeat-containing domain superfamily [G3DSA:1.25.40.20] (2-42)
  IPR036770 Ankyrin repeat-containing domain superfamily [G3DSA:1.25.40.20] (43-132)
  IPR036770 Ankyrin repeat-containing domain superfamily [SSF48403] (5-116)
  IPR051573 Ankyrin repeat and SOCS box protein-like [PTHR24136] (66-170)